Protein AF-A0A6D2G2Q4-F1 (afdb_monomer_lite)

Secondary structure (DSSP, 8-state):
-HHHHHHHHHHHHHHHHHHHHHHTT-S-TTS-S-GGG----HHHHHHHHHHHHTS--S-----HHHHTT--S-S--TTS----

pLDDT: mean 78.45, std 14.54, range [44.72, 94.62]

Sequence (83 aa):
MILRGLYEDRERAKQGLLDALHKYGCLPKRAGHKASLMSMTPILNRGLQRYIADSNSGLLGLQPEDWLDMADPVNVPGHQLSV

InterPro domains:
  IPR003385 Glycoside hydrolase, family 77 [PF02446] (4-80)

Radius of gyration: 15.08 Å; chains: 1; bounding box: 36×35×28 Å

Structure (mmCIF, N/CA/C/O backbone):
data_AF-A0A6D2G2Q4-F1
#
_entry.id   AF-A0A6D2G2Q4-F1
#
loop_
_atom_site.group_PDB
_atom_site.id
_atom_site.type_symbol
_atom_site.label_atom_id
_atom_site.label_alt_id
_atom_site.label_comp_id
_atom_site.label_asym_id
_atom_site.label_entity_id
_atom_site.label_seq_id
_atom_site.pdbx_PDB_ins_code
_atom_site.Cartn_x
_atom_site.Cartn_y
_atom_site.Cartn_z
_atom_site.occupancy
_atom_site.B_iso_or_equiv
_atom_site.auth_seq_id
_atom_site.auth_comp_id
_atom_site.auth_asym_id
_atom_site.auth_atom_id
_atom_site.pdbx_PDB_model_num
ATOM 1 N N . MET A 1 1 ? 20.938 6.475 -17.129 1.00 61.25 1 MET A N 1
ATOM 2 C CA . MET A 1 1 ? 19.576 7.020 -17.353 1.00 61.25 1 MET A CA 1
ATOM 3 C C . MET A 1 1 ? 18.475 6.050 -16.931 1.00 61.25 1 MET A C 1
ATOM 5 O O . MET A 1 1 ? 17.605 6.479 -16.192 1.00 61.25 1 MET A O 1
ATOM 9 N N . ILE A 1 2 ? 18.543 4.763 -17.294 1.00 72.88 2 ILE A N 1
ATOM 10 C CA . ILE A 1 2 ? 17.526 3.747 -16.938 1.00 72.88 2 ILE A CA 1
ATOM 11 C C . ILE A 1 2 ? 17.269 3.657 -15.422 1.00 72.88 2 ILE A C 1
ATOM 13 O O . ILE A 1 2 ? 16.122 3.682 -14.995 1.00 72.88 2 ILE A O 1
ATOM 17 N N . LEU A 1 3 ? 18.327 3.648 -14.601 1.00 77.12 3 LEU A N 1
ATOM 18 C CA . LEU A 1 3 ? 18.191 3.542 -13.143 1.00 77.12 3 LEU A CA 1
ATOM 19 C C . LEU A 1 3 ? 17.356 4.685 -12.543 1.00 77.12 3 LEU A C 1
ATOM 21 O O . LEU A 1 3 ? 16.513 4.450 -11.687 1.00 77.12 3 LEU A O 1
ATOM 25 N N . ARG A 1 4 ? 17.543 5.916 -13.034 1.00 73.12 4 ARG A N 1
ATOM 26 C CA . ARG A 1 4 ? 16.780 7.085 -12.580 1.00 73.12 4 ARG A CA 1
ATOM 27 C C . ARG A 1 4 ? 15.292 6.949 -12.914 1.00 73.12 4 ARG A C 1
ATOM 29 O O . ARG A 1 4 ? 14.469 7.227 -12.053 1.00 73.12 4 ARG A O 1
ATOM 36 N N . GLY A 1 5 ? 14.970 6.469 -14.117 1.00 80.06 5 GLY A N 1
ATOM 37 C CA . GLY A 1 5 ? 13.587 6.193 -14.516 1.00 80.06 5 GLY A CA 1
ATOM 38 C C . GLY A 1 5 ? 12.919 5.159 -13.608 1.00 80.06 5 GLY A C 1
ATOM 39 O O . GLY A 1 5 ? 11.824 5.402 -13.119 1.00 80.06 5 GLY A O 1
ATOM 40 N N . LEU A 1 6 ? 13.622 4.071 -13.272 1.00 81.62 6 LEU A N 1
ATOM 41 C CA . LEU A 1 6 ? 13.112 3.044 -12.353 1.00 81.62 6 LEU A CA 1
ATOM 42 C C . LEU A 1 6 ? 12.841 3.585 -10.939 1.00 81.62 6 LEU A C 1
ATOM 44 O O . LEU A 1 6 ? 11.853 3.201 -10.315 1.00 81.62 6 LEU A O 1
ATOM 48 N N . TYR A 1 7 ? 13.687 4.487 -10.429 1.00 82.31 7 TYR A N 1
ATOM 49 C CA . TYR A 1 7 ? 13.436 5.150 -9.144 1.00 82.31 7 TYR A CA 1
ATOM 50 C C . TYR A 1 7 ? 12.212 6.072 -9.203 1.00 82.31 7 TYR A C 1
ATOM 52 O O . TYR A 1 7 ? 11.3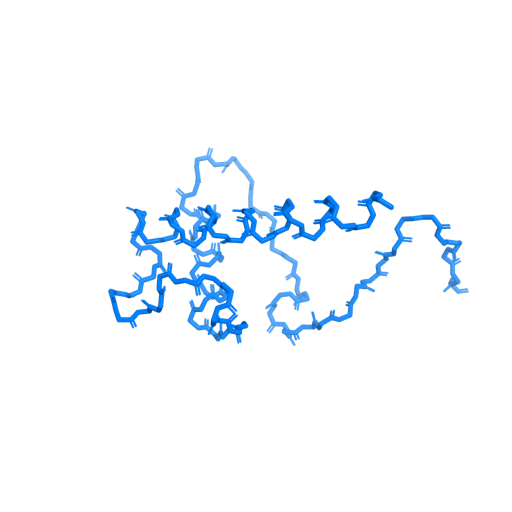84 6.040 -8.295 1.00 82.31 7 TYR A O 1
ATOM 60 N N . GLU A 1 8 ? 12.068 6.862 -10.267 1.00 86.19 8 GLU A N 1
ATOM 61 C CA . GLU A 1 8 ? 10.917 7.754 -10.456 1.00 86.19 8 GLU A CA 1
ATOM 62 C C . GLU A 1 8 ? 9.605 6.961 -10.609 1.00 86.19 8 GLU A C 1
ATOM 64 O O . GLU A 1 8 ? 8.591 7.307 -9.997 1.00 86.19 8 GLU A O 1
ATOM 69 N N . ASP A 1 9 ? 9.626 5.854 -11.354 1.00 87.50 9 ASP A N 1
ATOM 70 C CA . ASP A 1 9 ? 8.499 4.923 -11.473 1.00 87.50 9 ASP A CA 1
ATOM 71 C C . ASP A 1 9 ? 8.141 4.291 -10.131 1.00 87.50 9 ASP A C 1
ATOM 73 O O . ASP A 1 9 ? 6.965 4.235 -9.767 1.00 87.50 9 ASP A O 1
ATOM 77 N N . ARG A 1 10 ? 9.146 3.876 -9.354 1.00 86.81 10 ARG A N 1
ATOM 78 C CA . ARG A 1 10 ? 8.940 3.310 -8.019 1.00 86.81 10 ARG A CA 1
ATOM 79 C C . ARG A 1 10 ? 8.283 4.309 -7.073 1.00 86.81 10 ARG A C 1
ATOM 81 O O . ARG A 1 10 ? 7.346 3.936 -6.372 1.00 86.81 10 ARG A O 1
ATOM 88 N N . GLU A 1 11 ? 8.741 5.558 -7.037 1.00 89.19 11 GLU A N 1
ATOM 89 C CA . GLU A 1 11 ? 8.141 6.578 -6.168 1.00 89.19 11 GLU A CA 1
ATOM 90 C C . GLU A 1 11 ? 6.703 6.912 -6.589 1.00 89.19 11 GLU A C 1
ATOM 92 O O . GLU A 1 11 ? 5.825 7.028 -5.730 1.00 89.19 11 GLU A O 1
ATOM 97 N N . ARG A 1 12 ? 6.420 6.963 -7.899 1.00 90.88 12 ARG A N 1
ATOM 98 C CA . ARG A 1 12 ? 5.044 7.109 -8.407 1.00 90.88 12 ARG A CA 1
ATOM 99 C C . ARG A 1 12 ? 4.156 5.934 -8.010 1.00 90.88 12 ARG A C 1
ATOM 101 O O . ARG A 1 12 ? 3.047 6.151 -7.527 1.00 90.88 12 ARG A O 1
ATOM 108 N N . ALA A 1 13 ? 4.643 4.705 -8.171 1.00 90.25 13 ALA A N 1
ATOM 109 C CA . ALA A 1 13 ? 3.903 3.501 -7.807 1.00 90.25 13 ALA A CA 1
ATOM 110 C C . ALA A 1 13 ? 3.606 3.449 -6.300 1.00 90.25 13 ALA A C 1
ATOM 112 O O . ALA A 1 13 ? 2.474 3.173 -5.909 1.00 90.25 13 ALA A O 1
ATOM 113 N N . LYS A 1 14 ? 4.588 3.781 -5.450 1.00 90.75 14 LYS A N 1
ATOM 114 C CA . LYS A 1 14 ? 4.397 3.866 -3.993 1.00 90.75 14 LYS A CA 1
ATOM 115 C C . LYS A 1 14 ? 3.318 4.877 -3.615 1.00 90.75 14 LYS A C 1
ATOM 117 O O . LYS A 1 14 ? 2.476 4.573 -2.774 1.00 90.75 14 LYS A O 1
ATOM 122 N N . GLN A 1 15 ? 3.342 6.064 -4.223 1.00 94.62 15 GLN A N 1
ATOM 123 C CA . GLN A 1 15 ? 2.344 7.092 -3.944 1.00 94.62 15 GLN A CA 1
ATOM 124 C C . GLN A 1 15 ? 0.949 6.647 -4.395 1.00 94.62 15 GLN A C 1
ATOM 126 O O . GLN A 1 15 ? 0.018 6.704 -3.601 1.00 94.62 15 GLN A O 1
ATOM 131 N N . GLY A 1 16 ? 0.818 6.113 -5.614 1.00 92.62 16 GLY A N 1
ATOM 132 C CA . GLY A 1 16 ? -0.466 5.616 -6.115 1.00 92.62 16 GLY A CA 1
ATOM 133 C C . GLY A 1 16 ? -1.035 4.470 -5.272 1.00 92.62 16 GLY A C 1
ATOM 134 O O . GLY A 1 16 ? -2.241 4.418 -5.029 1.00 92.62 16 GLY A O 1
ATOM 135 N N . LEU A 1 17 ? -0.173 3.582 -4.768 1.00 92.06 17 LEU A N 1
ATOM 136 C CA . LEU A 1 17 ? -0.579 2.524 -3.847 1.00 92.06 17 LEU A CA 1
ATOM 137 C C . LEU A 1 17 ? -1.057 3.098 -2.510 1.00 92.06 17 LEU A C 1
ATOM 139 O O . LEU A 1 17 ? -2.124 2.715 -2.041 1.00 92.06 17 LEU A O 1
ATOM 143 N N . LEU A 1 18 ? -0.326 4.048 -1.920 1.00 93.94 18 LEU A N 1
ATOM 144 C CA . LEU A 1 18 ? -0.742 4.719 -0.685 1.00 93.94 18 LEU A CA 1
ATOM 145 C C . LEU A 1 18 ? -2.098 5.425 -0.846 1.00 93.94 18 LEU A C 1
ATOM 147 O O . LEU A 1 18 ? -2.957 5.314 0.030 1.00 93.94 18 LEU A O 1
ATOM 151 N N . ASP A 1 19 ? 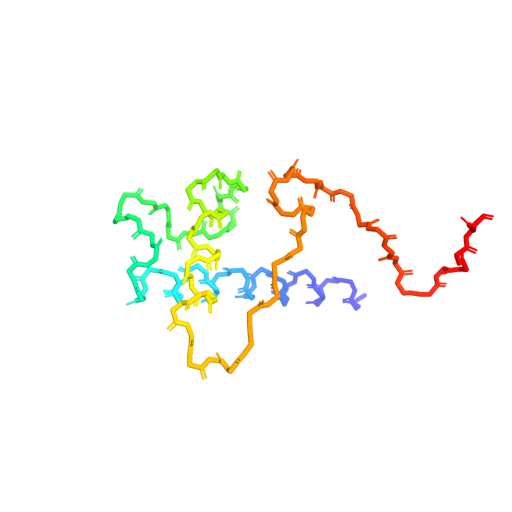-2.310 6.098 -1.975 1.00 94.56 19 ASP A N 1
ATOM 152 C CA . ASP A 1 19 ? -3.574 6.766 -2.289 1.00 94.56 19 ASP A CA 1
ATOM 153 C C . ASP A 1 19 ? -4.726 5.755 -2.394 1.00 94.56 19 ASP A C 1
ATOM 155 O O . ASP A 1 19 ? -5.813 5.990 -1.859 1.00 94.56 19 ASP A O 1
ATOM 159 N N . ALA A 1 20 ? -4.489 4.598 -3.024 1.00 92.00 20 ALA A N 1
ATOM 160 C CA . ALA A 1 20 ? -5.464 3.512 -3.085 1.00 92.00 20 ALA A CA 1
ATOM 161 C C . ALA A 1 20 ? -5.792 2.969 -1.684 1.00 92.00 20 ALA A C 1
ATOM 163 O O . ALA A 1 20 ? -6.966 2.848 -1.336 1.00 92.00 20 ALA A O 1
ATOM 164 N N . LEU A 1 21 ? -4.783 2.718 -0.845 1.00 92.81 21 LEU A N 1
ATOM 165 C CA . LEU A 1 21 ? -4.991 2.237 0.524 1.00 92.81 21 LEU A CA 1
ATOM 166 C C . LEU A 1 21 ? -5.881 3.177 1.349 1.00 92.81 21 LEU A C 1
ATOM 168 O O . LEU A 1 21 ? -6.740 2.712 2.101 1.00 92.81 21 LEU A O 1
ATOM 172 N N . HIS A 1 22 ? -5.710 4.493 1.201 1.00 94.12 22 HIS A N 1
ATOM 173 C CA . HIS A 1 22 ? -6.597 5.478 1.828 1.00 94.12 22 HIS A CA 1
ATOM 174 C C . HIS A 1 22 ? -7.994 5.472 1.207 1.00 94.12 22 HIS A C 1
ATOM 176 O O . HIS A 1 22 ? -8.988 5.449 1.935 1.00 94.12 22 HIS A O 1
ATOM 182 N N . LYS A 1 23 ? -8.085 5.440 -0.128 1.00 92.69 23 LYS A N 1
ATOM 183 C CA . LYS A 1 23 ? -9.356 5.445 -0.869 1.00 92.69 23 LYS A CA 1
ATOM 184 C C . LYS A 1 23 ? -10.267 4.277 -0.486 1.00 92.69 23 LYS A C 1
ATOM 186 O O . LYS A 1 23 ? -11.473 4.471 -0.362 1.00 92.69 23 LYS A O 1
ATOM 191 N N . TYR A 1 24 ? -9.699 3.090 -0.288 1.00 91.38 24 TYR A N 1
ATOM 192 C CA . TYR A 1 24 ? -10.444 1.882 0.082 1.00 91.38 24 TYR A CA 1
ATOM 193 C C . TYR A 1 24 ? -10.525 1.654 1.601 1.00 91.38 24 TYR A C 1
ATOM 195 O O . TYR A 1 24 ? -11.033 0.631 2.046 1.00 91.38 24 TYR A O 1
ATOM 203 N N . GLY A 1 25 ? -10.062 2.607 2.421 1.00 91.94 25 GLY A N 1
ATOM 204 C CA . GLY A 1 25 ? -10.178 2.526 3.881 1.00 91.94 25 GLY A CA 1
ATOM 205 C C . GLY A 1 25 ? -9.293 1.453 4.526 1.00 91.94 25 GLY A C 1
ATOM 206 O O . GLY A 1 25 ? -9.541 1.042 5.661 1.00 91.94 25 GLY A O 1
ATOM 207 N N . CYS A 1 26 ? -8.246 1.007 3.831 1.00 91.56 26 CYS A N 1
ATOM 208 C CA . CYS A 1 26 ? -7.287 0.025 4.335 1.00 91.56 26 CYS A CA 1
ATOM 209 C C . CYS A 1 26 ? -6.314 0.634 5.361 1.00 91.56 26 CYS A C 1
ATOM 211 O O . CYS A 1 26 ? -5.664 -0.102 6.105 1.00 91.56 26 CYS A O 1
ATOM 213 N N . LEU A 1 27 ? -6.234 1.970 5.438 1.00 92.62 27 LEU A N 1
ATOM 214 C CA . LEU A 1 27 ? -5.428 2.714 6.407 1.00 92.62 27 LEU 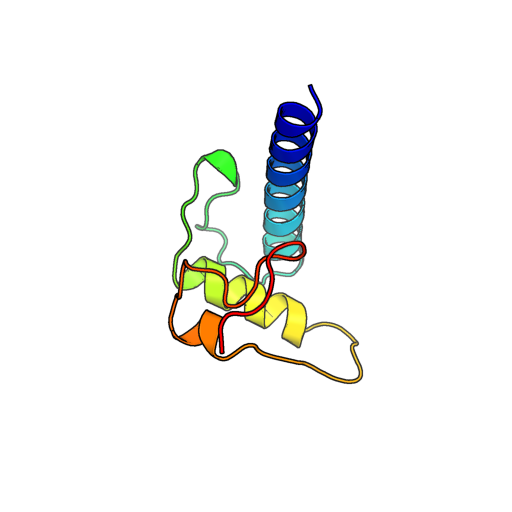A CA 1
ATOM 215 C C . LEU A 1 27 ? -6.281 3.627 7.302 1.00 92.62 27 LEU A C 1
ATOM 217 O O . LEU A 1 27 ? -7.308 4.155 6.876 1.00 92.62 27 LEU A O 1
ATOM 221 N N . PRO A 1 28 ? -5.852 3.867 8.555 1.00 89.38 28 PRO A N 1
ATOM 222 C CA . PRO A 1 28 ? -6.486 4.863 9.406 1.00 89.38 28 PRO A CA 1
ATOM 223 C C . PRO A 1 28 ? -6.208 6.278 8.878 1.00 89.38 28 PRO A C 1
ATOM 225 O O . PRO A 1 28 ? -5.096 6.569 8.447 1.00 89.38 28 PRO A O 1
ATOM 228 N N . LYS A 1 29 ? -7.166 7.204 9.031 1.00 89.06 29 LYS A N 1
ATOM 229 C CA . LYS A 1 29 ? -7.060 8.604 8.554 1.00 89.06 29 LYS A CA 1
ATOM 230 C C . LYS A 1 29 ? -5.821 9.366 9.049 1.00 89.06 29 LYS A C 1
ATOM 232 O O . LYS A 1 29 ? -5.401 10.329 8.424 1.00 89.06 29 LYS A O 1
ATOM 237 N N . ARG A 1 30 ? -5.249 8.947 10.184 1.00 90.38 30 ARG A N 1
ATOM 238 C CA . ARG A 1 30 ? -4.025 9.526 10.766 1.00 90.38 30 ARG A CA 1
ATOM 239 C C . ARG A 1 30 ? -2.733 9.081 10.074 1.00 90.38 30 ARG A C 1
ATOM 241 O O . ARG A 1 30 ? -1.676 9.615 10.392 1.00 90.38 30 ARG A O 1
ATOM 248 N N . ALA A 1 31 ? -2.785 8.059 9.218 1.00 90.38 31 ALA A N 1
ATOM 249 C CA . ALA A 1 31 ? -1.617 7.620 8.469 1.00 90.38 31 ALA A CA 1
ATOM 250 C C . ALA A 1 31 ? -1.188 8.717 7.483 1.00 90.38 31 ALA A C 1
ATOM 252 O O . ALA A 1 31 ? -2.015 9.477 6.976 1.00 90.38 31 ALA A O 1
ATOM 253 N N . GLY A 1 32 ? 0.116 8.807 7.224 1.00 91.12 32 GLY A N 1
ATOM 254 C CA . GLY A 1 32 ? 0.654 9.763 6.262 1.00 91.12 32 GLY A CA 1
ATOM 255 C C . GLY A 1 32 ? 0.054 9.568 4.866 1.00 91.12 32 GLY A C 1
ATOM 256 O O . GLY A 1 32 ? -0.405 8.484 4.514 1.00 91.12 32 GLY A O 1
ATOM 257 N N . HIS A 1 33 ? 0.052 10.641 4.079 1.00 94.31 33 HIS A N 1
ATOM 258 C CA . HIS A 1 33 ? -0.463 10.649 2.702 1.00 94.31 33 HIS A CA 1
ATOM 259 C C . HIS A 1 33 ? 0.650 10.874 1.669 1.00 94.31 33 HIS A C 1
ATOM 261 O O . HIS A 1 33 ? 0.374 11.010 0.485 1.00 94.31 33 HIS A O 1
ATOM 267 N N . LYS A 1 34 ? 1.917 10.931 2.099 1.00 93.62 34 LYS A N 1
ATOM 268 C CA . LYS A 1 34 ? 3.069 11.125 1.216 1.00 93.62 34 LYS A CA 1
ATOM 269 C C . LYS A 1 34 ? 4.043 9.967 1.377 1.00 93.62 34 LYS A C 1
ATOM 271 O O . LYS A 1 34 ? 4.759 9.904 2.375 1.00 93.62 34 LYS A O 1
ATOM 276 N N . ALA A 1 35 ? 4.082 9.077 0.391 1.00 91.12 35 ALA A N 1
ATOM 277 C CA . ALA A 1 35 ? 4.838 7.830 0.469 1.00 91.12 35 ALA A CA 1
ATOM 278 C C . ALA A 1 35 ? 6.349 8.058 0.623 1.00 91.12 35 ALA A C 1
ATOM 280 O O . ALA A 1 35 ? 7.007 7.327 1.353 1.00 91.12 35 ALA A O 1
ATOM 281 N N . SER A 1 36 ? 6.891 9.124 0.025 1.00 90.19 36 SER A N 1
ATOM 282 C CA . SER A 1 36 ? 8.318 9.466 0.122 1.00 90.19 36 SER A CA 1
ATOM 283 C C . SER A 1 36 ? 8.773 9.859 1.538 1.00 90.19 36 SER A C 1
ATOM 285 O O . SER A 1 36 ? 9.969 9.964 1.786 1.00 90.19 36 SER A O 1
ATOM 287 N N . LEU A 1 37 ? 7.836 10.157 2.446 1.00 90.88 37 LEU A N 1
ATOM 288 C CA . LEU A 1 37 ? 8.104 10.507 3.848 1.00 90.88 37 LEU A CA 1
ATOM 289 C C . LEU A 1 37 ? 7.739 9.371 4.812 1.00 90.88 37 LEU A C 1
ATOM 291 O O . LEU A 1 37 ? 7.793 9.553 6.026 1.00 90.88 37 LEU A O 1
ATOM 295 N N . MET A 1 38 ? 7.319 8.222 4.284 1.00 88.00 38 MET A N 1
ATOM 296 C CA . MET A 1 38 ? 6.877 7.081 5.073 1.00 88.00 38 MET A CA 1
ATOM 297 C C . MET A 1 38 ? 7.864 5.931 4.917 1.00 88.00 38 MET A C 1
ATOM 299 O O . MET A 1 38 ? 8.228 5.543 3.808 1.00 88.00 38 MET A O 1
ATOM 303 N N . SER A 1 39 ? 8.274 5.361 6.043 1.00 88.44 39 SER A N 1
ATOM 304 C CA . SER A 1 39 ? 8.918 4.053 6.089 1.00 88.44 39 SER A CA 1
ATOM 305 C C . SER A 1 39 ? 7.866 2.943 6.157 1.00 88.44 39 SER A C 1
ATOM 307 O O . SER A 1 39 ? 6.684 3.194 6.421 1.00 88.44 39 SER A O 1
ATOM 309 N N . MET A 1 40 ? 8.294 1.699 5.922 1.00 86.12 40 MET A N 1
ATOM 310 C CA . MET A 1 40 ? 7.446 0.548 6.215 1.00 86.12 40 MET A CA 1
ATOM 311 C C . MET A 1 40 ? 7.112 0.534 7.713 1.00 86.12 40 MET A C 1
ATOM 313 O O . MET A 1 40 ? 7.970 0.785 8.557 1.00 86.12 40 MET A O 1
ATOM 317 N N . THR A 1 41 ? 5.842 0.298 8.038 1.00 88.56 41 THR A N 1
ATOM 318 C CA . THR A 1 41 ? 5.349 0.198 9.418 1.00 88.56 41 THR A CA 1
ATOM 319 C C . THR A 1 41 ? 4.350 -0.951 9.511 1.00 88.56 41 THR A C 1
ATOM 321 O O . THR A 1 41 ? 3.712 -1.265 8.503 1.00 88.56 41 THR A O 1
ATOM 324 N N . PRO A 1 42 ? 4.096 -1.512 10.706 1.00 86.69 42 PRO A N 1
ATOM 325 C CA . PRO A 1 42 ? 3.083 -2.556 10.872 1.00 86.69 42 PRO A CA 1
ATOM 326 C C . PRO A 1 42 ? 1.682 -2.134 10.397 1.00 86.69 42 PRO A C 1
ATOM 328 O O . PRO A 1 42 ? 0.922 -2.946 9.876 1.00 86.69 42 PRO A O 1
ATOM 331 N N . ILE A 1 43 ? 1.339 -0.845 10.531 1.00 89.94 43 ILE A N 1
ATOM 332 C CA . ILE A 1 43 ? 0.064 -0.291 10.047 1.00 89.94 43 ILE A CA 1
ATOM 333 C C . ILE A 1 43 ? 0.014 -0.320 8.518 1.00 89.94 43 ILE A C 1
ATOM 335 O O . ILE A 1 43 ? -1.002 -0.722 7.952 1.00 89.94 43 ILE A O 1
ATOM 339 N N . LEU A 1 44 ? 1.098 0.100 7.858 1.00 88.56 44 LEU A N 1
ATOM 340 C CA . LEU A 1 44 ? 1.186 0.102 6.401 1.00 88.56 44 LEU A CA 1
ATOM 341 C C . LEU A 1 44 ? 1.192 -1.324 5.838 1.00 88.56 44 LEU A C 1
ATOM 343 O O . LEU A 1 44 ? 0.421 -1.604 4.925 1.00 88.56 44 LEU A O 1
ATOM 347 N N . ASN A 1 45 ? 1.979 -2.228 6.430 1.00 86.06 45 ASN A N 1
ATOM 348 C CA . ASN A 1 45 ? 2.036 -3.643 6.058 1.00 86.06 45 ASN A CA 1
ATOM 349 C C . ASN A 1 45 ? 0.640 -4.291 6.165 1.00 86.06 45 ASN A C 1
ATOM 351 O O . ASN A 1 45 ? 0.118 -4.828 5.188 1.00 86.06 45 ASN A O 1
ATOM 355 N N . ARG A 1 46 ? -0.054 -4.115 7.298 1.00 87.69 46 ARG A N 1
ATOM 356 C CA . ARG A 1 46 ? -1.432 -4.609 7.454 1.00 87.69 46 ARG A CA 1
ATOM 357 C C . ARG A 1 46 ? -2.404 -3.987 6.446 1.00 87.69 46 ARG A C 1
ATOM 359 O O . ARG A 1 46 ? -3.309 -4.671 5.974 1.00 87.69 46 ARG A O 1
ATOM 366 N N . GLY A 1 47 ? -2.246 -2.699 6.137 1.00 88.81 47 GLY A N 1
ATOM 367 C CA . GLY A 1 47 ? -3.054 -2.012 5.129 1.00 88.81 47 GLY A CA 1
ATOM 368 C C . GLY A 1 47 ? -2.893 -2.628 3.739 1.00 88.81 47 GLY A C 1
ATOM 369 O O . GL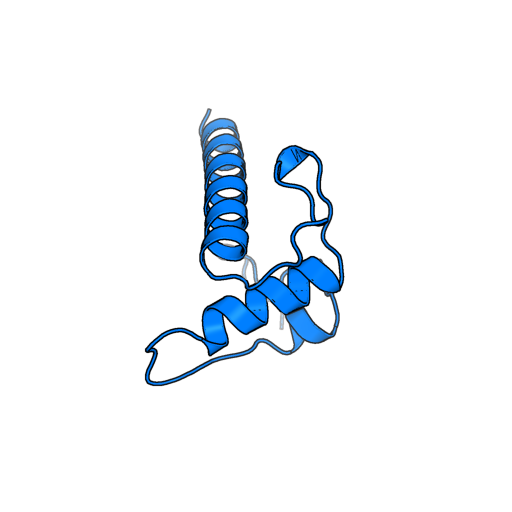Y A 1 47 ? -3.893 -2.867 3.067 1.00 88.81 47 GLY A O 1
ATOM 370 N N . LEU A 1 48 ? -1.659 -2.956 3.348 1.00 87.94 48 LEU A N 1
ATOM 371 C CA . LEU A 1 48 ? -1.351 -3.643 2.090 1.00 87.94 48 LEU A CA 1
ATOM 372 C C . LEU A 1 48 ? -2.008 -5.021 2.023 1.00 87.94 48 LEU A C 1
ATOM 374 O O . LEU A 1 48 ? -2.725 -5.305 1.067 1.00 87.94 48 LEU A O 1
ATOM 378 N N . GLN A 1 49 ? -1.837 -5.844 3.059 1.00 84.94 49 GLN A N 1
ATOM 379 C CA . GLN A 1 49 ? -2.457 -7.171 3.107 1.00 84.94 49 GLN A CA 1
ATOM 380 C C . GLN A 1 49 ? -3.986 -7.084 3.015 1.00 84.94 49 GLN A C 1
ATOM 382 O O . GLN A 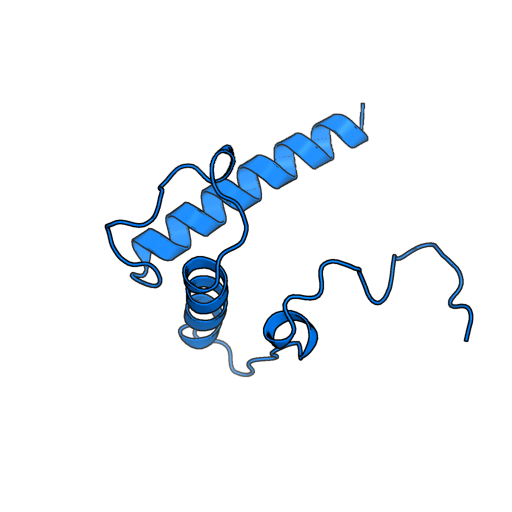1 49 ? -4.611 -7.846 2.280 1.00 84.94 49 GLN A O 1
ATOM 387 N N . ARG A 1 50 ? -4.594 -6.116 3.714 1.00 87.44 50 ARG A N 1
ATOM 388 C CA . ARG A 1 50 ? -6.044 -5.897 3.677 1.00 87.44 50 ARG A CA 1
ATOM 389 C C . ARG A 1 50 ? -6.537 -5.464 2.299 1.00 87.44 50 ARG A C 1
ATOM 391 O O . ARG A 1 50 ? -7.565 -5.951 1.855 1.00 87.44 50 ARG A O 1
ATOM 398 N N . TYR A 1 51 ? -5.796 -4.600 1.615 1.00 87.25 51 TYR A N 1
ATOM 399 C CA . TYR A 1 51 ? -6.145 -4.157 0.267 1.00 87.25 51 TYR A CA 1
ATOM 400 C C . TYR A 1 51 ? -6.200 -5.309 -0.742 1.00 87.25 51 TYR A C 1
ATOM 402 O O . TYR A 1 51 ? -7.092 -5.345 -1.586 1.00 87.25 51 TYR A O 1
ATOM 410 N N . ILE A 1 52 ? -5.282 -6.274 -0.636 1.00 84.12 52 ILE A N 1
ATOM 411 C CA . ILE A 1 52 ? -5.293 -7.461 -1.500 1.00 84.12 52 ILE A CA 1
ATOM 412 C C . ILE A 1 52 ? -6.407 -8.428 -1.066 1.00 84.12 52 ILE A C 1
ATOM 414 O O . ILE A 1 52 ? -7.115 -8.960 -1.921 1.00 84.12 52 ILE A O 1
ATOM 418 N N . ALA A 1 53 ? -6.611 -8.621 0.241 1.00 81.94 53 ALA A N 1
ATOM 419 C CA . ALA A 1 53 ? -7.668 -9.485 0.770 1.00 81.94 53 ALA A CA 1
ATOM 420 C C . ALA A 1 53 ? -9.087 -8.997 0.425 1.00 81.94 53 ALA A C 1
ATOM 422 O O . ALA A 1 53 ? -9.966 -9.817 0.179 1.00 81.94 53 ALA A O 1
ATOM 423 N N . ASP A 1 54 ? -9.296 -7.681 0.363 1.00 80.50 54 ASP A N 1
ATOM 424 C CA . ASP A 1 54 ? -10.575 -7.065 -0.009 1.00 80.50 54 ASP A CA 1
ATOM 425 C C . ASP A 1 54 ? -10.774 -7.004 -1.547 1.00 80.50 54 ASP A C 1
ATOM 427 O O . ASP A 1 54 ? -11.794 -6.506 -2.029 1.00 80.50 54 ASP A O 1
ATOM 431 N N . SER A 1 55 ? -9.820 -7.504 -2.348 1.00 76.81 55 SER A N 1
ATOM 432 C CA . SER A 1 55 ? -9.951 -7.572 -3.811 1.00 76.81 55 SER A CA 1
ATOM 433 C C . SER A 1 55 ? -10.852 -8.732 -4.253 1.00 76.81 55 SER A C 1
ATOM 435 O O . SER A 1 55 ? -10.906 -9.779 -3.616 1.00 76.81 55 SER A O 1
ATOM 437 N N . ASN A 1 56 ? -11.523 -8.592 -5.401 1.00 73.88 56 ASN A N 1
ATOM 438 C CA . ASN A 1 56 ? -12.387 -9.638 -5.975 1.00 73.88 56 ASN A CA 1
ATOM 439 C C . ASN A 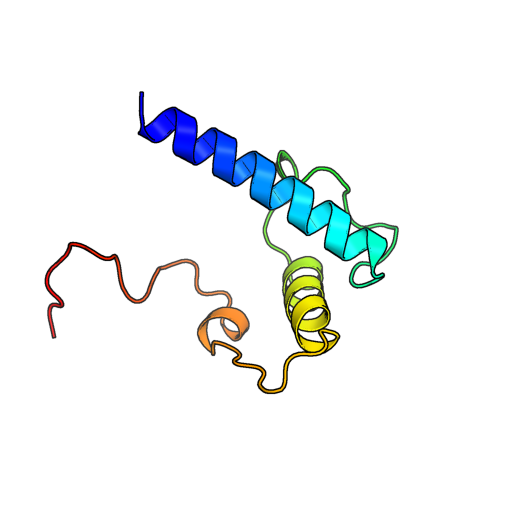1 56 ? -11.591 -10.785 -6.648 1.00 73.88 56 ASN A C 1
ATOM 441 O O . ASN A 1 56 ? -11.986 -11.302 -7.695 1.00 73.88 56 ASN A O 1
ATOM 445 N N . SER A 1 57 ? -10.426 -11.129 -6.101 1.00 68.75 57 SER A N 1
ATOM 446 C CA . SER A 1 57 ? -9.541 -12.164 -6.636 1.00 68.75 57 SER A CA 1
ATOM 447 C C . SER A 1 57 ? -10.011 -13.546 -6.179 1.00 68.75 57 SER A C 1
ATOM 449 O O . SER A 1 57 ? -10.279 -13.753 -5.001 1.00 68.75 57 SER A O 1
ATOM 451 N N . GLY A 1 58 ? -10.075 -14.521 -7.092 1.00 60.38 58 GLY A N 1
ATOM 452 C CA . GLY A 1 58 ? -10.478 -15.898 -6.757 1.00 60.38 58 GLY A CA 1
ATOM 453 C C . GLY A 1 58 ? -9.474 -16.661 -5.880 1.00 60.38 58 GLY A C 1
ATOM 454 O O . GLY A 1 58 ? -9.821 -17.697 -5.319 1.00 60.38 58 GLY A O 1
ATOM 455 N N . LEU A 1 59 ? -8.241 -16.156 -5.758 1.00 65.25 59 LEU A N 1
ATOM 456 C CA . LEU A 1 59 ? -7.155 -16.707 -4.948 1.00 65.25 59 LEU A CA 1
ATOM 457 C C . LEU A 1 59 ? -6.322 -15.562 -4.355 1.00 65.25 59 LEU A C 1
ATOM 459 O O . LEU A 1 59 ? -6.012 -14.595 -5.052 1.00 65.25 59 LEU A O 1
ATOM 463 N N . LEU A 1 60 ? -5.933 -15.703 -3.086 1.00 59.84 60 LEU A N 1
ATOM 464 C CA . LEU A 1 60 ? -5.037 -14.793 -2.371 1.00 59.84 60 LEU A CA 1
ATOM 465 C C . LEU A 1 60 ? -3.762 -15.552 -1.990 1.00 59.84 60 LEU A C 1
ATOM 467 O O . LEU A 1 60 ? -3.821 -16.510 -1.222 1.00 59.84 60 LEU A O 1
ATOM 471 N N . GLY A 1 61 ? -2.617 -15.121 -2.516 1.00 70.56 61 GLY A N 1
ATOM 472 C CA . GLY A 1 61 ? -1.304 -15.594 -2.082 1.00 70.56 61 GLY A CA 1
ATOM 473 C C . GLY A 1 61 ? -0.686 -14.591 -1.116 1.00 70.56 61 GLY A C 1
ATOM 474 O O . GLY A 1 61 ? -0.530 -13.427 -1.474 1.00 70.56 61 GLY A O 1
ATOM 475 N N . LEU A 1 62 ? -0.344 -15.033 0.093 1.00 66.81 62 LEU A N 1
ATOM 476 C CA . LEU A 1 62 ? 0.451 -14.253 1.041 1.00 66.81 62 LEU A CA 1
ATOM 477 C C . LEU A 1 62 ? 1.834 -14.891 1.142 1.00 66.81 62 LEU A C 1
ATOM 479 O O . LEU A 1 62 ? 1.944 -16.099 1.354 1.00 66.81 62 LEU A O 1
ATOM 483 N N . GLN A 1 63 ? 2.873 -14.081 0.968 1.00 68.44 63 GLN A N 1
ATOM 484 C CA . GLN A 1 63 ? 4.251 -14.512 1.137 1.00 68.44 63 GLN A CA 1
ATOM 485 C C . GLN A 1 63 ? 4.607 -14.477 2.633 1.00 68.44 63 GLN A C 1
ATOM 487 O O . GLN A 1 63 ? 4.398 -13.447 3.277 1.00 68.44 63 GLN A O 1
ATOM 492 N N . PRO A 1 64 ? 5.101 -15.577 3.231 1.00 64.12 64 PRO A N 1
ATOM 493 C CA . PRO A 1 64 ? 5.472 -15.597 4.648 1.00 64.12 64 PRO A CA 1
ATOM 494 C C . PRO A 1 64 ? 6.584 -14.589 4.989 1.00 64.12 64 PRO A C 1
ATOM 496 O O . PRO A 1 64 ? 6.683 -14.155 6.136 1.00 64.12 64 PRO A O 1
ATOM 499 N N . GLU A 1 65 ? 7.379 -14.163 4.006 1.00 69.44 65 GLU A N 1
ATOM 500 C CA . GLU A 1 65 ? 8.394 -13.118 4.151 1.00 69.44 65 GLU A CA 1
ATOM 501 C C . GLU A 1 65 ? 7.794 -11.766 4.588 1.00 69.44 65 GLU A C 1
ATOM 503 O O . GLU A 1 65 ? 8.396 -11.067 5.406 1.00 69.44 65 GLU A O 1
ATOM 508 N N . ASP A 1 66 ? 6.575 -11.430 4.140 1.00 62.09 66 ASP A N 1
ATOM 509 C CA . ASP A 1 66 ? 5.870 -10.196 4.531 1.00 62.09 66 ASP A CA 1
ATOM 510 C C . ASP A 1 66 ? 5.421 -10.213 6.003 1.00 62.09 66 ASP A C 1
ATOM 512 O O . ASP A 1 66 ? 5.238 -9.156 6.615 1.00 62.09 66 ASP A O 1
ATOM 516 N N . TRP A 1 67 ? 5.231 -11.402 6.589 1.00 60.81 67 TRP A N 1
ATOM 517 C CA . TRP A 1 67 ? 4.916 -11.563 8.015 1.00 60.81 67 TRP A CA 1
ATOM 518 C C . TRP A 1 67 ? 6.153 -11.442 8.900 1.00 60.81 67 TRP A C 1
ATOM 520 O O . TRP A 1 67 ? 6.037 -11.058 10.064 1.00 60.81 67 TRP A O 1
ATOM 530 N N . LEU A 1 68 ? 7.323 -11.762 8.346 1.00 62.12 68 LEU A N 1
ATOM 531 C CA . LEU A 1 68 ? 8.613 -11.692 9.029 1.00 62.12 68 LEU A CA 1
ATOM 532 C C . LEU A 1 68 ? 9.319 -10.338 8.842 1.00 62.12 68 LEU A C 1
ATOM 534 O O . LEU A 1 68 ? 10.408 -10.161 9.381 1.00 62.12 68 LEU A O 1
ATOM 538 N N . ASP A 1 69 ? 8.706 -9.396 8.112 1.00 59.38 69 ASP A N 1
ATOM 539 C CA . ASP A 1 69 ? 9.269 -8.074 7.779 1.00 59.38 69 ASP A CA 1
ATOM 540 C C . ASP A 1 69 ? 10.673 -8.184 7.149 1.00 59.38 69 ASP A C 1
ATOM 542 O O . ASP A 1 69 ? 11.580 -7.395 7.420 1.00 59.38 69 ASP A O 1
ATOM 546 N N . MET A 1 70 ? 10.874 -9.221 6.327 1.00 66.56 70 MET A N 1
ATOM 547 C CA . MET A 1 70 ? 12.160 -9.483 5.686 1.00 66.56 70 MET A CA 1
ATOM 548 C C . MET A 1 70 ? 12.432 -8.443 4.594 1.00 66.56 70 MET A C 1
ATOM 550 O O . MET A 1 70 ? 11.676 -8.314 3.634 1.00 66.56 70 MET A O 1
ATOM 554 N N . ALA A 1 71 ? 13.537 -7.707 4.729 1.00 63.62 71 ALA A N 1
ATOM 555 C CA . ALA A 1 71 ? 13.941 -6.678 3.767 1.00 63.62 71 ALA A CA 1
ATOM 556 C C . ALA A 1 71 ? 14.685 -7.242 2.541 1.00 63.62 71 ALA A C 1
ATOM 558 O O . ALA A 1 71 ? 14.710 -6.595 1.490 1.00 63.62 71 ALA A O 1
ATOM 559 N N . ASP A 1 72 ? 15.290 -8.425 2.677 1.00 65.62 72 ASP A N 1
ATOM 560 C CA . ASP A 1 72 ? 16.135 -9.025 1.649 1.00 65.62 72 ASP A CA 1
ATOM 561 C C . ASP A 1 72 ? 15.324 -9.906 0.685 1.00 65.62 72 ASP A C 1
ATOM 563 O O . ASP A 1 72 ? 14.502 -10.717 1.121 1.00 65.62 72 ASP A O 1
ATOM 567 N N . PRO A 1 73 ? 15.544 -9.783 -0.636 1.00 58.41 73 PRO A N 1
ATOM 568 C CA . PRO A 1 73 ? 14.840 -10.593 -1.617 1.00 58.41 73 PRO A CA 1
ATOM 569 C C . PRO A 1 73 ? 15.338 -12.043 -1.596 1.00 58.41 73 PRO A C 1
ATOM 571 O O . PRO A 1 73 ? 16.540 -12.299 -1.622 1.00 58.41 73 PRO A O 1
ATOM 574 N N . VAL A 1 74 ? 14.411 -13.001 -1.669 1.00 61.59 74 VAL A N 1
ATOM 575 C CA . VAL A 1 74 ? 14.740 -14.434 -1.806 1.00 61.59 74 VAL A CA 1
ATOM 576 C C . VAL A 1 74 ? 15.312 -14.801 -3.185 1.00 61.59 74 VAL A C 1
ATOM 578 O O . VAL A 1 74 ? 15.983 -15.819 -3.318 1.00 61.59 74 VAL A O 1
ATOM 581 N N . ASN A 1 75 ? 15.076 -13.984 -4.221 1.00 60.66 75 ASN A N 1
ATOM 582 C CA . ASN A 1 75 ? 15.655 -14.162 -5.557 1.00 60.66 75 ASN A CA 1
ATOM 583 C C . ASN A 1 75 ? 15.747 -12.825 -6.319 1.00 60.66 75 ASN A C 1
ATOM 585 O O . ASN A 1 75 ? 14.807 -12.029 -6.293 1.00 60.66 75 ASN A O 1
ATOM 589 N N . VAL A 1 76 ? 16.844 -12.603 -7.054 1.00 66.38 76 VAL A N 1
ATOM 590 C CA . VAL A 1 76 ? 17.025 -11.465 -7.973 1.00 66.38 76 VAL A CA 1
ATOM 591 C C . VAL A 1 76 ? 17.140 -12.014 -9.401 1.00 66.38 76 VAL A C 1
ATOM 593 O O . VAL A 1 76 ? 18.157 -12.634 -9.723 1.00 66.38 76 VAL A O 1
ATOM 596 N N . PRO A 1 77 ? 16.137 -11.801 -10.277 1.00 48.56 77 PRO A N 1
ATOM 597 C CA . PRO A 1 77 ? 16.170 -12.301 -11.650 1.00 48.56 77 PRO A CA 1
ATOM 598 C C . PRO A 1 77 ? 17.434 -11.837 -12.389 1.00 48.56 77 PRO A C 1
ATOM 600 O O . PRO A 1 77 ? 17.691 -10.638 -12.482 1.00 48.56 77 PRO A O 1
ATOM 603 N N . GLY A 1 78 ? 18.219 -12.786 -12.909 1.00 57.41 78 GLY A N 1
ATOM 604 C CA . GLY A 1 78 ? 19.480 -12.519 -13.615 1.00 57.41 78 GLY A CA 1
ATOM 605 C C . GLY A 1 78 ? 20.752 -12.962 -12.882 1.00 57.41 78 GLY A C 1
ATOM 606 O O . GLY A 1 78 ? 21.820 -12.924 -13.485 1.00 57.41 78 GLY A O 1
ATOM 607 N N . HIS A 1 79 ? 20.655 -13.436 -11.636 1.00 48.94 79 HIS A N 1
ATOM 608 C CA . HIS A 1 79 ? 21.745 -14.151 -10.965 1.00 48.94 79 HIS A CA 1
ATOM 609 C C . HIS A 1 79 ? 21.436 -15.650 -10.895 1.00 48.94 79 HIS A C 1
ATOM 611 O O . HIS A 1 79 ? 20.298 -16.052 -10.655 1.00 48.94 79 HIS A O 1
ATOM 617 N N . GLN A 1 80 ? 22.447 -16.482 -11.149 1.00 48.28 80 GLN A N 1
ATOM 618 C CA . GLN A 1 80 ? 22.349 -17.931 -11.003 1.00 48.28 80 GLN A CA 1
ATOM 619 C C . GLN A 1 80 ? 22.060 -18.257 -9.531 1.00 48.28 80 GLN A C 1
ATOM 621 O O . GLN A 1 80 ? 22.785 -17.794 -8.653 1.00 48.28 80 GLN A O 1
ATOM 626 N N . LEU A 1 81 ? 20.995 -19.023 -9.268 1.00 45.19 81 LEU A N 1
ATOM 627 C CA . LEU A 1 81 ? 20.720 -19.571 -7.941 1.00 45.19 81 LEU A CA 1
ATOM 628 C C . LEU A 1 81 ? 21.935 -20.393 -7.485 1.00 45.19 81 LEU A C 1
ATOM 630 O O . LEU A 1 81 ? 22.221 -21.442 -8.064 1.00 45.19 81 LEU A O 1
ATOM 634 N N . SER A 1 82 ? 22.624 -19.933 -6.446 1.00 44.72 82 SER A N 1
ATOM 635 C CA . SER A 1 82 ? 23.496 -20.784 -5.641 1.00 44.72 82 SER A CA 1
ATOM 636 C C . SER A 1 82 ? 22.605 -21.518 -4.643 1.00 44.72 82 SER A C 1
ATOM 638 O O . SER A 1 82 ? 22.291 -20.981 -3.581 1.00 44.72 82 SER A O 1
ATOM 640 N N . VAL A 1 83 ? 22.126 -22.697 -5.041 1.00 46.34 83 VAL A N 1
ATOM 641 C CA . VAL A 1 83 ? 21.784 -23.755 -4.079 1.00 46.34 83 VAL A CA 1
ATOM 642 C C . VAL A 1 83 ? 23.057 -24.353 -3.497 1.00 46.34 83 VAL A C 1
ATOM 644 O O . VAL A 1 83 ? 24.076 -24.377 -4.228 1.00 46.34 83 VAL A O 1
#

Foldseek 3Di:
DVVVVVVVVVQVVQLVVLVLLVVVVLADPPDDNRRVPDDDDPRVLSSVQVSQVPDPDPDDDDDVCSVVVPPDDPDDPPDDDDD

Organism: NCBI:txid59202